Protein AF-A0A6I0FRN5-F1 (afdb_monomer_lite)

Sequence (170 aa):
MSTHTPDQRSAEGLATEFISNLRALSTGSYLRPEEKTFWESPYPETVVDQAQTILSHMIDAARDGQGTAAENAVSSSHAIAASDALTVRVPHSALEQDEVRPEPTPASKKMIGQIQPHVEQLKQLSDQHLGAVLDVEEIDELVQIVEVLAEDGGAQASVVGGHVRAVCED

pLDDT: mean 82.51, std 21.43, range [35.88, 98.38]

Structure (mmCIF, N/CA/C/O backbone):
data_AF-A0A6I0FRN5-F1
#
_entry.id   AF-A0A6I0FRN5-F1
#
loop_
_atom_site.group_PDB
_atom_site.id
_atom_site.type_symbol
_atom_site.label_atom_id
_atom_site.label_alt_id
_atom_site.label_comp_id
_atom_site.label_asym_id
_atom_site.label_entity_id
_atom_site.label_seq_id
_atom_site.pdbx_PDB_ins_code
_atom_site.Cartn_x
_atom_site.Cartn_y
_atom_site.Cartn_z
_atom_site.occupancy
_atom_site.B_iso_or_equiv
_atom_site.auth_seq_id
_atom_site.auth_comp_id
_atom_site.auth_asym_id
_atom_site.auth_atom_id
_atom_site.pdbx_PDB_model_num
ATOM 1 N N . MET A 1 1 ? 5.971 26.743 14.544 1.00 40.34 1 MET A N 1
ATOM 2 C CA . MET A 1 1 ? 5.608 25.339 14.266 1.00 40.34 1 MET A CA 1
ATOM 3 C C . MET A 1 1 ? 5.388 25.262 12.771 1.00 40.34 1 MET A C 1
ATOM 5 O O . MET A 1 1 ? 4.397 25.796 12.298 1.00 40.34 1 MET A O 1
ATOM 9 N N . SER A 1 2 ? 6.383 24.785 12.025 1.00 37.41 2 SER A N 1
ATOM 10 C CA . SER A 1 2 ? 6.304 24.714 10.565 1.00 37.41 2 SER A CA 1
ATOM 11 C C . SER A 1 2 ? 5.281 23.650 10.191 1.00 37.41 2 SER A C 1
ATOM 13 O O . SER A 1 2 ? 5.472 22.479 10.503 1.00 37.41 2 SER A O 1
ATOM 15 N N . THR A 1 3 ? 4.181 24.064 9.575 1.00 40.50 3 THR A N 1
ATOM 16 C CA . THR A 1 3 ? 3.214 23.166 8.948 1.00 40.50 3 THR A CA 1
ATOM 17 C C . THR A 1 3 ? 3.886 22.553 7.727 1.00 40.50 3 THR A C 1
ATOM 19 O O . THR A 1 3 ? 3.922 23.161 6.658 1.00 40.50 3 THR A O 1
ATOM 22 N N . HIS A 1 4 ? 4.492 21.381 7.906 1.00 43.72 4 HIS A N 1
ATOM 23 C CA . HIS A 1 4 ? 4.887 20.521 6.800 1.00 43.72 4 HIS A CA 1
ATOM 24 C C . HIS A 1 4 ? 3.585 20.073 6.136 1.00 43.72 4 HIS A C 1
ATOM 26 O O . HIS A 1 4 ? 2.916 19.174 6.629 1.00 43.72 4 HIS A O 1
ATOM 32 N N . THR A 1 5 ? 3.149 20.804 5.111 1.00 50.03 5 THR A N 1
ATOM 33 C CA . THR A 1 5 ? 2.114 20.297 4.211 1.00 50.03 5 THR A CA 1
ATOM 34 C C . THR A 1 5 ? 2.863 19.297 3.339 1.00 50.03 5 THR A C 1
ATOM 36 O O . THR A 1 5 ? 3.733 19.751 2.590 1.00 50.03 5 THR A O 1
ATOM 39 N N . PRO A 1 6 ? 2.668 17.976 3.507 1.00 55.97 6 PRO A N 1
ATOM 40 C CA . PRO A 1 6 ? 3.277 17.016 2.599 1.00 55.97 6 PRO A CA 1
ATOM 41 C C . PRO A 1 6 ? 2.863 17.401 1.179 1.00 55.97 6 PRO A C 1
ATOM 43 O O . PRO A 1 6 ? 1.741 17.868 0.961 1.00 55.97 6 PRO A O 1
ATOM 46 N N . ASP A 1 7 ? 3.784 17.294 0.226 1.00 66.31 7 ASP A N 1
ATOM 47 C CA . ASP A 1 7 ? 3.454 17.516 -1.175 1.00 66.31 7 ASP A CA 1
ATOM 48 C C . ASP A 1 7 ? 2.408 16.464 -1.566 1.00 66.31 7 ASP A C 1
ATOM 50 O O . ASP A 1 7 ? 2.720 15.290 -1.737 1.00 66.31 7 ASP A O 1
ATOM 54 N N . GLN A 1 8 ? 1.138 16.874 -1.621 1.00 63.00 8 GLN A N 1
ATOM 55 C CA . GLN A 1 8 ? -0.008 15.977 -1.827 1.00 63.00 8 GLN A CA 1
ATOM 56 C C . GLN A 1 8 ? 0.009 15.289 -3.203 1.00 63.00 8 GLN A C 1
ATOM 58 O O . GLN A 1 8 ? -0.883 14.503 -3.496 1.00 63.00 8 GLN A O 1
ATOM 63 N N . ARG A 1 9 ? 0.988 15.599 -4.063 1.00 75.38 9 ARG A N 1
ATOM 64 C CA . ARG A 1 9 ? 1.196 14.940 -5.355 1.00 75.38 9 ARG A CA 1
ATOM 65 C C . ARG A 1 9 ? 2.352 13.941 -5.342 1.00 75.38 9 ARG A C 1
ATOM 67 O O . ARG A 1 9 ? 2.568 13.285 -6.350 1.00 75.38 9 ARG A O 1
ATOM 74 N N . SER A 1 10 ? 3.089 13.837 -4.241 1.00 90.81 10 SER A N 1
ATOM 75 C CA . SER A 1 10 ? 4.159 12.858 -4.068 1.00 90.81 10 SER A CA 1
ATOM 76 C C . SER A 1 10 ? 3.596 11.526 -3.575 1.00 90.81 10 SER A C 1
ATOM 78 O O . SER A 1 10 ? 2.594 11.496 -2.853 1.00 90.81 10 SER A O 1
ATOM 80 N N . ALA A 1 11 ? 4.278 10.426 -3.896 1.00 93.00 11 ALA A N 1
ATOM 81 C CA . ALA A 1 11 ? 3.872 9.083 -3.485 1.00 93.00 11 ALA A CA 1
ATOM 82 C C . ALA A 1 11 ? 3.713 8.944 -1.959 1.00 93.00 11 ALA A C 1
ATOM 84 O O . ALA A 1 11 ? 2.771 8.311 -1.497 1.00 93.00 11 ALA A O 1
ATOM 85 N N . GLU A 1 12 ? 4.575 9.576 -1.155 1.00 93.44 12 GLU A N 1
ATOM 86 C CA . GLU A 1 12 ? 4.464 9.551 0.311 1.00 93.44 12 GLU A CA 1
ATOM 87 C C . GLU A 1 12 ? 3.294 10.379 0.838 1.00 93.44 12 GLU A C 1
ATOM 89 O O . GLU A 1 12 ? 2.710 10.034 1.866 1.00 93.44 12 GLU A O 1
ATOM 94 N N . GLY A 1 13 ? 2.965 11.480 0.156 1.00 93.75 13 GLY A N 1
ATOM 95 C CA . GLY A 1 13 ? 1.801 12.295 0.486 1.00 93.75 13 GLY A CA 1
ATOM 96 C C . GLY A 1 13 ? 0.525 11.483 0.296 1.00 93.75 13 GLY A C 1
ATOM 97 O O . GLY A 1 13 ? -0.268 11.364 1.225 1.00 93.75 13 GLY A O 1
ATOM 98 N N . LEU A 1 14 ? 0.395 10.840 -0.865 1.00 95.56 14 LEU A N 1
ATOM 99 C CA . LEU A 1 14 ? -0.719 9.944 -1.173 1.00 95.56 14 LEU A CA 1
ATOM 100 C C . LEU A 1 14 ? -0.765 8.734 -0.230 1.00 95.56 14 LEU A C 1
ATOM 102 O O . LEU A 1 14 ? -1.818 8.421 0.312 1.00 95.56 14 LEU A O 1
ATOM 106 N N . ALA A 1 15 ? 0.378 8.107 0.062 1.00 96.06 15 ALA A N 1
ATOM 107 C CA . ALA A 1 15 ? 0.454 7.007 1.022 1.00 96.06 15 ALA A CA 1
ATOM 108 C C . ALA A 1 15 ? 0.033 7.424 2.439 1.00 96.06 15 ALA A C 1
ATOM 110 O O . ALA A 1 15 ? -0.581 6.644 3.164 1.00 96.06 15 ALA A O 1
ATOM 111 N N . THR A 1 16 ? 0.344 8.656 2.847 1.00 96.81 16 THR A N 1
ATOM 112 C CA . THR A 1 16 ? -0.091 9.189 4.145 1.00 96.81 16 THR A CA 1
ATOM 113 C C . THR A 1 16 ? -1.609 9.345 4.193 1.00 96.81 16 THR A C 1
ATOM 115 O O . THR A 1 16 ? -2.220 8.949 5.186 1.00 96.81 16 THR A O 1
ATOM 118 N N . GLU A 1 17 ? -2.218 9.872 3.128 1.00 95.75 17 GLU A N 1
ATOM 119 C CA . GLU A 1 17 ? -3.675 10.018 3.033 1.00 95.75 17 GLU A CA 1
ATOM 120 C C . GLU A 1 17 ? -4.378 8.655 2.988 1.00 95.75 17 GLU A C 1
ATOM 122 O O . GLU A 1 17 ? -5.311 8.438 3.758 1.00 95.75 17 GLU A O 1
ATOM 127 N N . PHE A 1 18 ? -3.858 7.704 2.210 1.00 97.44 18 PHE A N 1
ATOM 128 C CA . PHE A 1 18 ? -4.348 6.325 2.154 1.00 97.44 18 PHE A CA 1
ATOM 129 C C . PHE A 1 18 ? -4.383 5.672 3.547 1.00 97.44 18 PHE A C 1
ATOM 131 O O . PHE A 1 18 ? -5.414 5.184 4.013 1.00 97.44 18 PHE A O 1
ATOM 138 N N . ILE A 1 19 ? -3.270 5.736 4.291 1.00 98.00 19 ILE A N 1
ATOM 139 C CA . ILE A 1 19 ? -3.198 5.193 5.659 1.00 98.00 19 ILE A CA 1
ATOM 140 C C . ILE A 1 19 ? -4.115 5.956 6.627 1.00 98.00 19 ILE A C 1
ATOM 142 O O . ILE A 1 19 ? -4.683 5.357 7.547 1.00 98.00 19 ILE A O 1
ATOM 146 N N . SER A 1 20 ? -4.279 7.266 6.437 1.00 97.06 20 SER A N 1
ATOM 147 C CA . SER A 1 20 ? -5.214 8.081 7.216 1.00 97.06 20 SER A CA 1
ATOM 148 C C . SER A 1 20 ? -6.662 7.626 7.002 1.00 97.06 20 SER A C 1
ATOM 150 O O . SER A 1 20 ? -7.386 7.428 7.984 1.00 97.06 20 SER A O 1
ATOM 152 N N . ASN A 1 21 ? -7.060 7.373 5.751 1.00 96.75 21 ASN A N 1
ATOM 153 C CA . ASN A 1 21 ? -8.385 6.867 5.405 1.00 96.75 21 ASN A CA 1
ATOM 154 C C . ASN A 1 21 ? -8.636 5.484 6.030 1.00 96.75 21 ASN A C 1
ATOM 156 O O . ASN A 1 21 ? -9.601 5.305 6.778 1.00 96.75 21 ASN A O 1
ATOM 160 N N . LEU A 1 22 ? -7.694 4.544 5.877 1.00 97.75 22 LEU A N 1
ATOM 161 C CA . LEU A 1 22 ? -7.787 3.223 6.511 1.00 97.75 22 LEU A CA 1
ATOM 162 C C . LEU A 1 22 ? -7.934 3.306 8.036 1.00 97.75 22 LEU A C 1
ATOM 164 O O . LEU A 1 22 ? -8.680 2.528 8.640 1.00 97.75 22 LEU A O 1
ATOM 168 N N . ARG A 1 23 ? -7.246 4.253 8.686 1.00 97.69 23 ARG A N 1
ATOM 169 C CA . ARG A 1 23 ? -7.377 4.478 10.132 1.00 97.69 23 ARG A CA 1
ATOM 170 C C . ARG A 1 23 ? -8.730 5.073 10.500 1.00 97.69 23 ARG A C 1
ATOM 172 O O . ARG A 1 23 ? -9.287 4.708 11.538 1.00 97.69 23 ARG A O 1
ATOM 179 N N . ALA A 1 24 ? -9.279 5.962 9.676 1.00 96.75 24 ALA A N 1
ATOM 180 C CA . ALA A 1 24 ? -10.621 6.494 9.877 1.00 96.75 24 ALA A CA 1
ATOM 181 C C . ALA A 1 24 ? -11.672 5.378 9.812 1.00 96.75 24 ALA A C 1
ATOM 183 O O . ALA A 1 24 ? -12.528 5.308 10.698 1.00 96.75 24 ALA A O 1
ATOM 184 N N . LEU A 1 25 ? -11.540 4.459 8.849 1.00 95.81 25 LEU A N 1
ATOM 185 C CA . LEU A 1 25 ? -12.349 3.243 8.740 1.00 95.81 25 LEU A CA 1
ATOM 186 C C . LEU A 1 25 ? -12.183 2.328 9.958 1.00 95.81 25 LEU A C 1
ATOM 188 O O . LEU A 1 25 ? -13.176 1.942 10.564 1.00 95.81 25 LEU A O 1
ATOM 192 N N . SER A 1 26 ? -10.951 2.059 10.394 1.00 96.88 26 SER A N 1
ATOM 193 C CA . SER A 1 26 ? -10.682 1.182 11.544 1.00 96.88 26 SER A CA 1
ATOM 194 C C . SER A 1 26 ? -11.162 1.749 12.887 1.00 96.88 26 SER A C 1
ATOM 196 O O . SER A 1 26 ? -11.553 0.999 13.786 1.00 96.88 26 SER A O 1
ATOM 198 N N . THR A 1 27 ? -11.162 3.073 13.047 1.00 95.81 27 THR A N 1
ATOM 199 C CA . THR A 1 27 ? -11.551 3.737 14.305 1.00 95.81 27 THR A CA 1
ATOM 200 C C . THR A 1 27 ? -12.985 4.257 14.305 1.00 95.81 27 THR A C 1
ATOM 202 O O . THR A 1 27 ? -13.493 4.644 15.367 1.00 95.81 27 THR A O 1
ATOM 205 N N . GLY A 1 28 ? -13.633 4.310 13.140 1.00 95.81 28 GLY A N 1
ATOM 206 C CA . GLY A 1 28 ? -14.930 4.954 12.960 1.00 95.81 28 GLY A CA 1
ATOM 207 C C . GLY A 1 28 ? -14.881 6.443 13.310 1.00 95.81 28 GLY A C 1
ATOM 208 O O . GLY A 1 28 ? -15.829 6.960 13.892 1.00 95.81 28 GLY A O 1
ATOM 209 N N . SER A 1 29 ? -13.761 7.135 13.064 1.00 95.25 29 SER A N 1
ATOM 210 C CA . SER A 1 29 ? -13.582 8.547 13.460 1.00 95.25 29 SER A CA 1
ATOM 211 C C . SER A 1 29 ? -14.507 9.512 12.710 1.00 95.25 29 SER A C 1
ATOM 213 O O . SER A 1 29 ? -14.768 10.614 13.191 1.00 95.25 29 SER A O 1
ATOM 215 N N . TYR A 1 30 ? -15.032 9.079 11.564 1.00 92.75 30 TYR A N 1
ATOM 216 C CA . TYR A 1 30 ? -16.043 9.777 10.771 1.00 92.75 30 TYR A CA 1
ATOM 217 C C . TYR A 1 30 ? -17.467 9.622 11.333 1.00 92.75 30 TYR A C 1
ATOM 219 O O . TYR A 1 30 ? -18.365 10.359 10.927 1.00 92.75 30 TYR A O 1
ATOM 227 N N . LEU A 1 31 ? -17.683 8.682 12.259 1.00 95.44 31 LEU A N 1
ATOM 228 C CA . LEU A 1 31 ? -18.988 8.410 12.854 1.00 95.44 31 LEU A CA 1
ATOM 229 C C . LEU A 1 31 ? -19.265 9.328 14.040 1.00 95.44 31 LEU A C 1
ATOM 231 O O . LEU A 1 31 ? -18.377 9.682 14.823 1.00 95.44 31 LEU A O 1
ATOM 235 N N . ARG A 1 32 ? -20.542 9.649 14.237 1.00 95.75 32 ARG A N 1
ATOM 236 C CA . ARG A 1 32 ? -20.998 10.303 15.464 1.00 95.75 32 ARG A CA 1
ATOM 237 C C . ARG A 1 32 ? -20.989 9.314 16.637 1.00 95.75 32 ARG A C 1
ATOM 239 O O . ARG A 1 32 ? -21.086 8.102 16.427 1.00 95.75 32 ARG A O 1
ATOM 246 N N . PRO A 1 33 ? -20.923 9.794 17.892 1.00 93.56 33 PRO A N 1
ATOM 247 C CA . PRO A 1 33 ? -20.913 8.922 19.070 1.00 93.56 33 PRO A CA 1
ATOM 248 C C . PRO A 1 33 ? -22.102 7.952 19.137 1.00 93.56 33 PRO A C 1
ATOM 250 O O . PRO A 1 33 ? -21.945 6.797 19.536 1.00 93.56 33 PRO A O 1
ATOM 253 N N . GLU A 1 34 ? -23.287 8.405 18.724 1.00 93.50 34 GLU A N 1
ATOM 254 C CA . GLU A 1 34 ? -24.495 7.582 18.670 1.00 93.50 34 GLU A CA 1
ATOM 255 C C . GLU A 1 34 ? -24.407 6.455 17.628 1.00 93.50 34 GLU A C 1
ATOM 257 O O . GLU A 1 34 ? -24.864 5.344 17.894 1.00 93.50 34 GLU A O 1
ATOM 262 N N . GLU A 1 35 ? -23.763 6.699 16.486 1.00 93.69 35 GLU A N 1
ATOM 263 C CA . GLU A 1 35 ? -23.557 5.709 15.421 1.00 93.69 35 GLU A CA 1
ATOM 264 C C . GLU A 1 35 ? -22.493 4.685 15.830 1.00 93.69 35 GLU A C 1
ATOM 266 O O . GLU A 1 35 ? -22.647 3.486 15.603 1.00 93.69 35 GLU A O 1
ATOM 271 N N . LYS A 1 36 ? -21.456 5.141 16.542 1.00 92.69 36 LYS A N 1
ATOM 272 C CA . LYS A 1 36 ? -20.349 4.302 17.013 1.00 92.69 36 LYS A CA 1
ATOM 273 C C . LYS A 1 36 ? -20.768 3.238 18.038 1.00 92.69 36 LYS A C 1
ATOM 275 O O . LYS A 1 36 ? -20.064 2.252 18.210 1.00 92.69 36 LYS A O 1
ATOM 280 N N . THR A 1 37 ? -21.907 3.412 18.714 1.00 90.75 37 THR A N 1
ATOM 281 C CA . THR A 1 37 ? -22.389 2.478 19.754 1.00 90.75 37 THR A CA 1
ATOM 282 C C . THR A 1 37 ? -22.808 1.117 19.189 1.00 90.75 37 THR A C 1
ATOM 284 O O . THR A 1 37 ? -22.673 0.104 19.871 1.00 90.75 37 THR A O 1
ATOM 287 N N . PHE A 1 38 ? -23.314 1.088 17.954 1.00 90.38 38 PHE A N 1
ATOM 288 C CA . PHE A 1 38 ? -23.786 -0.131 17.282 1.00 90.38 38 PHE A CA 1
ATOM 289 C C . PHE A 1 38 ? -22.872 -0.562 16.133 1.00 90.38 38 PHE A C 1
ATOM 291 O O . PHE A 1 38 ? -23.230 -1.438 15.351 1.00 90.38 38 PHE A O 1
ATOM 298 N N . TRP A 1 39 ? -21.718 0.086 16.014 1.00 94.31 39 TRP A N 1
ATOM 299 C CA . TRP A 1 39 ? -20.772 -0.129 14.939 1.00 94.31 39 TRP A CA 1
ATOM 300 C C . TRP A 1 39 ? -19.647 -1.055 15.392 1.00 94.31 39 TRP A C 1
ATOM 302 O O . TRP A 1 39 ? -19.092 -0.898 16.482 1.00 94.31 39 TRP A O 1
ATOM 312 N N . GLU A 1 40 ? -19.294 -1.995 14.525 1.00 93.19 40 GLU A N 1
ATOM 313 C CA . GLU A 1 40 ? -18.138 -2.866 14.684 1.00 93.19 40 GLU A CA 1
ATOM 314 C C . GLU A 1 40 ? -17.115 -2.519 13.608 1.00 93.19 40 GLU A C 1
ATOM 316 O O . GLU A 1 40 ? -17.457 -2.338 12.438 1.00 93.19 40 GLU A O 1
ATOM 321 N N . SER A 1 41 ? -15.856 -2.402 14.022 1.00 94.19 41 SER A N 1
ATOM 322 C CA . SER A 1 41 ? -14.773 -2.073 13.104 1.00 94.19 41 SER A CA 1
ATOM 323 C C . SER A 1 41 ? -14.544 -3.203 12.099 1.00 94.19 41 SER A C 1
ATOM 325 O O . SER A 1 41 ? -14.499 -4.363 12.520 1.00 94.19 41 SER A O 1
ATOM 327 N N . PRO A 1 42 ? -14.355 -2.895 10.800 1.00 94.38 42 PRO A N 1
ATOM 328 C CA . PRO A 1 42 ? -14.085 -3.920 9.793 1.00 94.38 42 PRO A CA 1
ATOM 329 C C . PRO A 1 42 ? -12.760 -4.655 10.057 1.00 94.38 42 PRO A C 1
ATOM 331 O O . PRO A 1 42 ? -12.626 -5.838 9.751 1.00 94.38 42 PRO A O 1
ATOM 334 N N . TYR A 1 43 ? -11.787 -3.971 10.665 1.00 96.56 43 TYR A N 1
ATOM 335 C CA . TYR A 1 43 ? -10.483 -4.515 11.037 1.00 96.56 43 TYR A CA 1
ATOM 336 C C . TYR A 1 43 ? -9.832 -3.668 12.144 1.00 96.56 43 TYR A C 1
ATOM 338 O O . TYR A 1 43 ? -10.024 -2.452 12.197 1.00 96.56 43 TYR A O 1
ATOM 346 N N . PRO A 1 44 ? -9.029 -4.269 13.041 1.00 96.44 44 PRO A N 1
ATOM 347 C CA . PRO A 1 44 ? -8.387 -3.534 14.130 1.00 96.44 44 PRO A CA 1
ATOM 348 C C . PRO A 1 44 ? -7.288 -2.587 13.625 1.00 96.44 44 PRO A C 1
ATOM 350 O O . PRO A 1 44 ? -6.695 -2.817 12.574 1.00 96.44 44 PRO A O 1
ATOM 353 N N . GLU A 1 45 ? -6.941 -1.565 14.413 1.00 95.81 45 GLU A N 1
ATOM 354 C CA . GLU A 1 45 ? -5.934 -0.559 14.019 1.00 95.81 45 GLU A CA 1
ATOM 355 C C . GLU A 1 45 ? -4.553 -1.160 13.722 1.00 95.81 45 GLU A C 1
ATOM 357 O O . GLU A 1 45 ? -3.807 -0.623 12.907 1.00 95.81 45 GLU A O 1
ATOM 362 N N . THR A 1 46 ? -4.234 -2.315 14.311 1.00 97.19 46 THR A N 1
ATOM 363 C CA . THR A 1 46 ? -2.986 -3.042 14.039 1.00 97.19 46 THR A CA 1
ATOM 364 C C . THR A 1 46 ? -2.853 -3.469 12.577 1.00 97.19 46 THR A C 1
ATOM 366 O O . THR A 1 46 ? -1.738 -3.617 12.088 1.00 97.19 46 THR A O 1
ATOM 369 N N . VAL A 1 47 ? -3.972 -3.659 11.870 1.00 97.88 47 VAL A N 1
ATOM 370 C CA . VAL A 1 47 ? -3.988 -3.947 10.425 1.00 97.88 47 VAL A CA 1
ATOM 371 C C . VAL A 1 47 ? -3.548 -2.721 9.638 1.00 97.88 47 VAL A C 1
ATOM 373 O O . VAL A 1 47 ? -2.790 -2.840 8.681 1.00 97.88 47 VAL A O 1
ATOM 376 N N . VAL A 1 48 ? -3.939 -1.528 10.087 1.00 97.94 48 VAL A N 1
ATOM 377 C CA . VAL A 1 48 ? -3.505 -0.265 9.481 1.00 97.94 48 VAL A CA 1
ATOM 378 C C . VAL A 1 48 ? -2.004 -0.055 9.688 1.00 97.94 48 VAL A C 1
ATOM 380 O O . VAL A 1 48 ? -1.309 0.352 8.762 1.00 97.94 48 VAL A O 1
ATOM 383 N N . ASP A 1 49 ? -1.474 -0.401 10.866 1.00 98.06 49 ASP A N 1
ATOM 384 C CA . ASP A 1 49 ? -0.029 -0.336 11.137 1.00 98.06 49 ASP A CA 1
ATOM 385 C C . ASP A 1 49 ? 0.768 -1.324 10.256 1.00 98.06 49 ASP A C 1
ATOM 387 O O . ASP A 1 49 ? 1.870 -1.019 9.782 1.00 98.06 49 ASP A O 1
ATOM 391 N N . GLN A 1 50 ? 0.201 -2.505 9.985 1.00 98.38 50 GLN A N 1
ATOM 392 C CA . GLN A 1 50 ? 0.773 -3.478 9.050 1.00 98.38 50 GLN A CA 1
ATOM 393 C C . GLN A 1 50 ? 0.741 -2.963 7.608 1.00 98.38 50 GLN A C 1
ATOM 395 O O . GLN A 1 50 ? 1.775 -2.993 6.940 1.00 98.38 50 GLN A O 1
ATOM 400 N N . ALA A 1 51 ? -0.398 -2.433 7.151 1.00 98.19 51 ALA A N 1
ATOM 401 C CA . ALA A 1 51 ? -0.536 -1.839 5.824 1.00 98.19 51 ALA A CA 1
ATOM 402 C C . ALA A 1 51 ? 0.460 -0.686 5.621 1.00 98.19 51 ALA A C 1
ATOM 404 O O . ALA A 1 51 ? 1.158 -0.646 4.610 1.00 98.19 51 ALA A O 1
ATOM 405 N N . GLN A 1 52 ? 0.618 0.190 6.621 1.00 98.19 52 GLN A N 1
ATOM 406 C CA . GLN A 1 52 ? 1.599 1.277 6.603 1.00 98.19 52 GLN A CA 1
ATOM 407 C C . GLN A 1 52 ? 3.034 0.761 6.459 1.00 98.19 52 GLN A C 1
ATOM 409 O O . GLN A 1 52 ? 3.823 1.321 5.693 1.00 98.19 52 GLN A O 1
ATOM 414 N N . THR A 1 53 ? 3.376 -0.307 7.183 1.00 98.38 53 THR A N 1
ATOM 415 C CA . THR A 1 53 ? 4.708 -0.919 7.114 1.00 98.38 53 THR A CA 1
ATOM 416 C C . THR A 1 53 ? 4.975 -1.495 5.723 1.00 98.38 53 THR A C 1
ATOM 418 O O . THR A 1 53 ? 6.029 -1.237 5.143 1.00 98.38 53 THR A O 1
ATOM 421 N N . ILE A 1 54 ? 4.014 -2.238 5.165 1.00 98.31 54 ILE A N 1
ATOM 422 C CA . ILE A 1 54 ? 4.144 -2.847 3.835 1.00 98.31 54 ILE A CA 1
ATOM 423 C C . ILE A 1 54 ? 4.254 -1.762 2.756 1.00 98.31 54 ILE A C 1
ATOM 425 O O . ILE A 1 54 ? 5.154 -1.823 1.922 1.00 98.31 54 ILE A O 1
ATOM 429 N N . LEU A 1 55 ? 3.392 -0.743 2.806 1.00 97.94 55 LEU A N 1
ATOM 430 C CA . LEU A 1 55 ? 3.385 0.372 1.860 1.00 97.94 55 LEU A CA 1
ATOM 431 C C . LEU A 1 55 ? 4.691 1.178 1.901 1.00 97.94 55 LEU A C 1
ATOM 433 O O . LEU A 1 55 ? 5.245 1.498 0.852 1.00 97.94 55 LEU A O 1
ATOM 437 N N . SER A 1 56 ? 5.230 1.449 3.095 1.00 97.38 56 SER A N 1
ATOM 438 C CA . SER A 1 56 ? 6.523 2.135 3.237 1.00 97.38 56 SER A CA 1
ATOM 439 C C . SER A 1 56 ? 7.655 1.316 2.608 1.00 97.38 56 SER A C 1
ATOM 441 O O . SER A 1 56 ? 8.416 1.841 1.800 1.00 97.38 56 SER A O 1
ATOM 443 N N . HIS A 1 57 ? 7.717 0.007 2.889 1.00 97.62 57 HIS A N 1
ATOM 444 C CA . HIS A 1 57 ? 8.706 -0.877 2.263 1.00 97.62 57 HIS A CA 1
ATOM 445 C C . HIS A 1 57 ? 8.545 -0.957 0.740 1.00 97.62 57 HIS A C 1
ATOM 447 O O . HIS A 1 57 ? 9.547 -1.012 0.031 1.00 97.62 57 HIS A O 1
ATOM 453 N N . MET A 1 58 ? 7.310 -0.926 0.229 1.00 97.50 58 MET A N 1
ATOM 454 C CA . MET A 1 58 ? 7.049 -0.894 -1.210 1.00 97.50 58 MET A CA 1
ATOM 455 C C . MET A 1 58 ? 7.609 0.376 -1.861 1.00 97.50 58 MET A C 1
ATOM 457 O O . MET A 1 58 ? 8.273 0.289 -2.895 1.00 97.50 58 MET A O 1
ATOM 461 N N . ILE A 1 59 ? 7.366 1.543 -1.253 1.00 96.00 59 ILE A N 1
ATOM 462 C CA . ILE A 1 59 ? 7.880 2.837 -1.726 1.00 96.00 59 ILE A CA 1
ATOM 463 C C . ILE A 1 59 ? 9.414 2.835 -1.734 1.00 96.00 59 ILE A C 1
ATOM 465 O O . ILE A 1 59 ? 10.023 3.226 -2.733 1.00 96.00 59 ILE A O 1
ATOM 469 N N . ASP A 1 60 ? 10.046 2.356 -0.660 1.00 95.56 60 ASP A N 1
ATOM 470 C CA . ASP A 1 60 ? 11.505 2.230 -0.582 1.00 95.56 60 ASP A CA 1
ATOM 471 C C . ASP A 1 60 ? 12.058 1.269 -1.649 1.00 95.56 60 ASP A C 1
ATOM 473 O 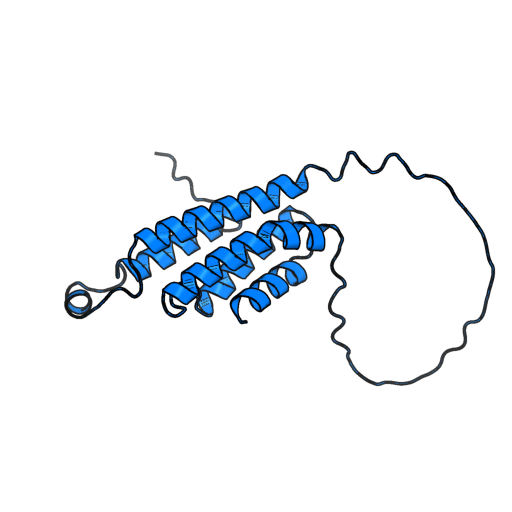O . ASP A 1 60 ? 13.012 1.606 -2.355 1.00 95.56 60 ASP A O 1
ATOM 477 N N . ALA A 1 61 ? 11.433 0.102 -1.840 1.00 93.69 61 ALA A N 1
ATOM 478 C CA . ALA A 1 61 ? 11.855 -0.888 -2.833 1.00 93.69 61 ALA A CA 1
ATOM 479 C C . ALA A 1 61 ? 11.756 -0.357 -4.274 1.00 93.69 61 ALA A C 1
ATOM 481 O O . ALA A 1 61 ? 12.664 -0.577 -5.084 1.00 93.69 61 ALA A O 1
ATOM 482 N N . ALA A 1 62 ? 10.683 0.374 -4.593 1.00 93.00 62 ALA A N 1
ATOM 483 C CA . ALA A 1 62 ? 10.494 0.997 -5.901 1.00 93.00 62 ALA A CA 1
ATOM 484 C C . ALA A 1 62 ? 11.588 2.033 -6.215 1.00 93.00 62 ALA A C 1
ATOM 486 O O . ALA A 1 62 ? 12.001 2.162 -7.369 1.00 93.00 62 ALA A O 1
ATOM 487 N N . ARG A 1 63 ? 12.090 2.740 -5.193 1.00 89.88 63 ARG A N 1
ATOM 488 C CA . ARG A 1 63 ? 13.133 3.773 -5.313 1.00 89.88 63 ARG A CA 1
ATOM 489 C C . ARG A 1 63 ? 14.542 3.213 -5.359 1.00 89.88 63 ARG A C 1
ATOM 491 O O . ARG A 1 63 ? 15.341 3.655 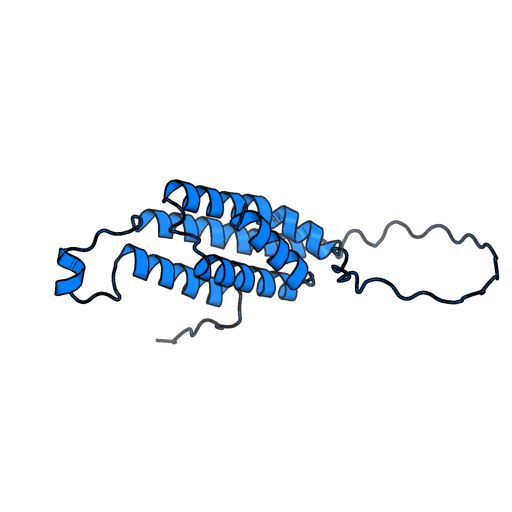-6.180 1.00 89.88 63 ARG A O 1
ATOM 498 N N . ASP A 1 64 ? 14.853 2.214 -4.538 1.00 86.06 64 ASP A N 1
ATOM 499 C CA . ASP A 1 64 ? 16.165 1.551 -4.548 1.00 86.06 64 ASP A CA 1
ATOM 500 C C . ASP A 1 64 ? 16.485 0.964 -5.939 1.00 86.06 64 ASP A C 1
ATOM 502 O O . ASP A 1 64 ? 17.600 1.058 -6.462 1.00 86.06 64 ASP A O 1
ATOM 506 N N . GLY A 1 65 ? 15.444 0.493 -6.636 1.00 66.69 65 GLY A N 1
ATOM 507 C CA . GLY A 1 65 ? 15.525 0.048 -8.027 1.00 66.69 65 GLY A CA 1
ATOM 508 C C . GLY A 1 65 ? 15.966 1.101 -9.041 1.00 66.69 65 GLY A C 1
ATOM 509 O O . GLY A 1 65 ? 16.433 0.739 -10.124 1.00 66.69 65 GLY A O 1
ATOM 510 N N . GLN A 1 66 ? 15.863 2.386 -8.722 1.00 64.62 66 GLN A N 1
ATOM 511 C CA . GLN A 1 66 ? 16.179 3.482 -9.640 1.00 64.62 66 GLN A CA 1
ATOM 512 C C . GLN A 1 66 ? 17.691 3.780 -9.688 1.00 64.62 66 GLN A C 1
ATOM 514 O O . GLN A 1 66 ? 18.175 4.377 -10.649 1.00 64.62 66 GLN A O 1
ATOM 519 N N . GLY A 1 67 ? 18.473 3.292 -8.714 1.00 55.41 67 GLY A N 1
ATOM 520 C CA . GLY A 1 67 ? 19.889 3.639 -8.530 1.00 55.41 67 GLY A CA 1
ATOM 521 C C . GLY A 1 67 ? 20.929 2.901 -9.388 1.00 55.41 67 GLY A C 1
ATOM 522 O O . GLY A 1 67 ? 22.112 3.178 -9.243 1.00 55.41 67 GLY A O 1
ATOM 523 N N . THR A 1 68 ? 20.556 1.972 -10.279 1.00 43.62 68 THR A N 1
ATOM 524 C CA . THR A 1 68 ? 21.534 1.056 -10.931 1.00 43.62 68 THR A CA 1
ATOM 525 C C . THR A 1 68 ? 21.553 1.074 -12.466 1.00 43.62 68 THR A C 1
ATOM 527 O O . THR A 1 68 ? 22.229 0.257 -13.091 1.00 43.62 68 THR A O 1
ATOM 530 N N . ALA A 1 69 ? 20.858 2.012 -13.118 1.00 44.84 69 ALA A N 1
ATOM 531 C CA . ALA A 1 69 ? 20.827 2.079 -14.586 1.00 44.84 69 ALA A CA 1
ATOM 532 C C . ALA A 1 69 ? 22.088 2.709 -15.225 1.00 44.84 69 ALA A C 1
ATOM 534 O O . ALA A 1 69 ? 22.367 2.453 -16.395 1.00 44.84 69 ALA A O 1
ATOM 535 N N . ALA A 1 70 ? 22.878 3.498 -14.485 1.00 46.91 70 ALA A N 1
ATOM 536 C CA . ALA A 1 70 ? 24.021 4.228 -15.050 1.00 46.91 70 ALA A CA 1
ATOM 537 C C . ALA A 1 70 ? 25.329 3.412 -15.153 1.00 46.91 70 ALA A C 1
ATOM 539 O O . ALA A 1 70 ? 26.243 3.815 -15.868 1.00 46.91 70 ALA A O 1
ATOM 540 N N . GLU A 1 71 ? 25.437 2.258 -14.490 1.00 40.88 71 GLU A N 1
ATOM 541 C CA . GLU A 1 71 ? 26.718 1.549 -14.319 1.00 40.88 71 GLU A CA 1
ATOM 542 C C . GLU A 1 71 ? 26.905 0.290 -15.186 1.00 40.88 71 GLU A C 1
ATOM 544 O O . GLU A 1 71 ? 28.015 -0.228 -15.269 1.00 40.88 71 GLU A O 1
ATOM 549 N N . ASN A 1 72 ? 25.886 -0.152 -15.938 1.00 42.06 72 ASN A N 1
ATOM 550 C CA . ASN A 1 72 ? 25.986 -1.333 -16.821 1.00 42.06 72 ASN A CA 1
ATOM 551 C C . ASN A 1 72 ? 25.943 -1.043 -18.337 1.00 42.06 72 ASN A C 1
ATOM 553 O O . ASN A 1 72 ? 25.991 -1.970 -19.142 1.00 42.06 72 ASN A O 1
ATOM 557 N N . ALA A 1 73 ? 25.909 0.223 -18.767 1.00 52.69 73 ALA A N 1
ATOM 558 C CA . ALA A 1 73 ? 25.842 0.577 -20.193 1.00 52.69 73 ALA A CA 1
ATOM 559 C C . ALA A 1 73 ? 27.208 0.621 -20.922 1.00 52.69 73 ALA A C 1
ATOM 561 O O . ALA A 1 73 ? 27.245 0.800 -22.138 1.00 52.69 73 ALA A O 1
ATOM 562 N N . VAL A 1 74 ? 28.344 0.446 -20.230 1.00 48.34 74 VAL A N 1
ATOM 563 C CA . VAL A 1 74 ? 29.690 0.617 -20.831 1.00 48.34 74 VAL A CA 1
ATOM 564 C C . VAL A 1 74 ? 30.317 -0.672 -21.384 1.00 48.34 74 VAL A C 1
ATOM 566 O O . VAL A 1 74 ? 31.489 -0.696 -21.754 1.00 48.34 74 VAL A O 1
ATOM 569 N N . SER A 1 75 ? 29.579 -1.776 -21.487 1.00 48.09 75 SER A N 1
ATOM 570 C CA . SER A 1 75 ? 30.122 -3.009 -22.071 1.00 48.09 75 SER A CA 1
ATOM 571 C C . SER A 1 75 ? 29.091 -3.751 -22.894 1.00 48.09 75 SER A C 1
ATOM 573 O O . SER A 1 75 ? 28.480 -4.695 -22.412 1.00 48.09 75 SER A O 1
ATOM 575 N N . SER A 1 76 ? 28.923 -3.316 -24.146 1.00 43.66 76 SER A N 1
ATOM 576 C CA . SER A 1 76 ? 28.700 -4.177 -25.322 1.00 43.66 76 SER A CA 1
ATOM 577 C C . SER A 1 76 ? 28.542 -3.319 -26.588 1.00 43.66 76 SER A C 1
ATOM 579 O O . SER A 1 76 ? 27.490 -3.294 -27.216 1.00 43.66 76 SER A O 1
ATOM 581 N N . SER A 1 77 ? 29.603 -2.605 -26.983 1.00 47.25 77 SER A N 1
ATOM 582 C CA . SER A 1 77 ? 29.730 -2.061 -28.346 1.00 47.25 77 SER A CA 1
ATOM 583 C C . SER A 1 77 ? 30.522 -3.043 -29.204 1.00 47.25 77 SER A C 1
ATOM 585 O O . SER A 1 77 ? 31.734 -2.898 -29.349 1.00 47.25 77 SER A O 1
ATOM 587 N N . HIS A 1 78 ? 29.852 -4.046 -29.777 1.00 35.88 78 HIS A N 1
ATOM 588 C CA . HIS A 1 78 ? 30.351 -4.709 -30.984 1.00 35.88 78 HIS A CA 1
ATOM 589 C C . HIS A 1 78 ? 29.246 -5.481 -31.717 1.00 35.88 78 HIS A C 1
ATOM 591 O O . HIS A 1 78 ? 28.865 -6.563 -31.288 1.00 35.88 78 HIS A O 1
ATOM 597 N N . ALA A 1 79 ? 28.755 -4.920 -32.825 1.00 38.72 79 ALA A N 1
ATOM 598 C CA . ALA A 1 79 ? 28.679 -5.573 -34.139 1.00 38.72 79 ALA A CA 1
ATOM 599 C C . ALA A 1 79 ? 27.691 -4.821 -35.044 1.00 38.72 79 ALA A C 1
ATOM 601 O O . ALA A 1 79 ? 26.478 -4.869 -34.861 1.00 38.72 79 ALA A O 1
ATOM 602 N N . ILE A 1 80 ? 28.238 -4.151 -36.056 1.00 44.56 80 ILE A N 1
ATOM 603 C CA . ILE A 1 80 ? 27.510 -3.755 -37.260 1.00 44.56 80 ILE A CA 1
ATOM 604 C C . ILE A 1 80 ? 27.511 -4.944 -38.227 1.00 44.56 80 ILE A C 1
ATOM 606 O O . ILE A 1 80 ? 28.573 -5.458 -38.575 1.00 44.56 80 ILE A O 1
ATOM 610 N N . ALA A 1 81 ? 26.340 -5.374 -38.687 1.00 42.00 81 ALA A N 1
ATOM 611 C CA . ALA A 1 81 ? 26.223 -6.237 -39.856 1.00 42.00 81 ALA A CA 1
ATOM 612 C C . ALA A 1 81 ? 25.017 -5.799 -40.690 1.00 42.00 81 ALA A C 1
ATOM 614 O O . ALA A 1 81 ? 23.893 -5.709 -40.204 1.00 42.00 81 ALA A O 1
ATOM 615 N N . ALA A 1 82 ? 25.314 -5.476 -41.944 1.00 43.94 82 ALA A N 1
ATOM 616 C CA . ALA A 1 82 ? 24.392 -5.045 -42.975 1.00 43.94 82 ALA A CA 1
ATOM 617 C C . ALA A 1 82 ? 23.648 -6.230 -43.608 1.00 43.94 82 ALA A C 1
ATOM 619 O O . ALA A 1 82 ? 24.236 -7.292 -43.798 1.00 43.94 82 ALA A O 1
ATOM 620 N N . SER A 1 83 ? 22.392 -6.007 -44.000 1.00 42.41 83 SER A N 1
ATOM 621 C CA . SER A 1 83 ? 21.658 -6.645 -45.115 1.00 42.41 83 SER A CA 1
ATOM 622 C C . SER A 1 83 ? 20.366 -5.832 -45.278 1.00 42.41 83 SER A C 1
ATOM 624 O O . SER A 1 83 ? 19.601 -5.700 -44.331 1.00 42.41 83 SER A O 1
ATOM 626 N N . ASP A 1 84 ? 20.228 -4.991 -46.301 1.00 47.47 84 ASP A N 1
ATOM 627 C CA . ASP A 1 84 ? 19.759 -5.339 -47.652 1.00 47.47 84 ASP A CA 1
ATOM 628 C C . ASP A 1 84 ? 18.488 -6.205 -47.651 1.00 47.47 84 ASP A C 1
ATOM 630 O O . ASP A 1 84 ? 18.563 -7.416 -47.475 1.00 47.47 84 ASP A O 1
ATOM 634 N N . ALA A 1 85 ? 17.328 -5.556 -47.822 1.00 39.50 85 ALA A N 1
ATOM 635 C CA . ALA A 1 85 ? 16.204 -6.056 -48.620 1.00 39.50 85 ALA A CA 1
ATOM 636 C C . ALA A 1 85 ? 15.066 -5.019 -48.666 1.00 39.50 85 ALA A C 1
ATOM 638 O O . ALA A 1 85 ? 14.276 -4.846 -47.739 1.00 39.50 85 ALA A O 1
ATOM 639 N N . LEU A 1 86 ? 14.983 -4.344 -49.807 1.00 45.62 86 LEU A N 1
ATOM 640 C CA . LEU A 1 86 ? 13.860 -3.543 -50.274 1.00 45.62 86 LEU A CA 1
ATOM 641 C C . LEU A 1 86 ? 12.697 -4.460 -50.699 1.00 45.62 86 LEU A C 1
ATOM 643 O O . LEU A 1 86 ? 12.832 -5.215 -51.658 1.00 45.62 86 LEU A O 1
ATOM 647 N N . THR A 1 87 ? 11.529 -4.334 -50.065 1.00 44.41 87 THR A N 1
ATOM 648 C CA . THR A 1 87 ? 10.216 -4.494 -50.723 1.00 44.41 87 THR A CA 1
ATOM 649 C C . THR A 1 87 ? 9.121 -3.920 -49.830 1.00 44.41 87 THR A C 1
ATOM 651 O O . THR A 1 87 ? 8.692 -4.519 -48.850 1.00 44.41 87 THR A O 1
ATOM 654 N N . VAL A 1 88 ? 8.657 -2.726 -50.197 1.00 42.09 88 VAL A N 1
ATOM 655 C CA . VAL A 1 88 ? 7.349 -2.208 -49.801 1.00 42.09 88 VAL A CA 1
ATOM 656 C C . VAL A 1 88 ? 6.344 -2.703 -50.831 1.00 42.09 88 VAL A C 1
ATOM 658 O O . VAL A 1 88 ? 6.428 -2.366 -52.012 1.00 42.09 88 VAL A O 1
ATOM 661 N N . ARG A 1 89 ? 5.358 -3.468 -50.367 1.00 41.62 89 ARG A N 1
ATOM 662 C CA . ARG A 1 89 ? 4.049 -3.553 -51.011 1.00 41.62 89 ARG A CA 1
ATOM 663 C C . ARG A 1 89 ? 2.988 -3.763 -49.935 1.00 41.62 89 ARG A C 1
ATOM 665 O O . ARG A 1 89 ? 2.763 -4.878 -49.488 1.00 41.62 89 ARG A O 1
ATOM 672 N N . VAL A 1 90 ? 2.339 -2.673 -49.535 1.00 52.03 90 VAL A N 1
ATOM 673 C CA . VAL A 1 90 ? 0.999 -2.709 -48.920 1.00 52.03 90 VAL A CA 1
ATOM 674 C C . VAL A 1 90 ? -0.007 -2.891 -50.075 1.00 52.03 90 VAL A C 1
ATOM 676 O O . VAL A 1 90 ? 0.298 -2.437 -51.187 1.00 52.03 90 VAL A O 1
ATOM 679 N N . PRO A 1 91 ? -1.180 -3.531 -49.888 1.00 53.09 91 PRO A N 1
ATOM 680 C CA . PRO A 1 91 ? -2.243 -2.837 -49.155 1.00 53.09 91 PRO A CA 1
ATOM 681 C C . PRO A 1 91 ? -3.257 -3.721 -48.378 1.00 53.09 91 PRO A C 1
ATOM 683 O O . PRO A 1 91 ? -3.544 -4.853 -48.748 1.00 53.09 91 PRO A O 1
ATOM 686 N N . HIS A 1 92 ? -3.890 -3.066 -47.397 1.00 41.03 92 HIS A N 1
ATOM 687 C CA . HIS A 1 92 ? -5.311 -3.159 -47.011 1.00 41.03 92 HIS A CA 1
ATOM 688 C C . HIS A 1 92 ? -5.824 -4.348 -46.173 1.00 41.03 92 HIS A C 1
ATOM 690 O O . HIS A 1 92 ? -5.879 -5.475 -46.656 1.00 41.03 92 HIS A O 1
ATOM 696 N N . SER A 1 93 ? -6.311 -4.020 -44.963 1.00 41.44 93 SER A N 1
ATOM 697 C CA . SER A 1 93 ? -7.509 -4.512 -44.225 1.00 41.44 93 SER A CA 1
ATOM 698 C C . SER A 1 93 ? -7.220 -4.292 -42.725 1.00 41.44 93 SER A C 1
ATOM 700 O O . SER A 1 93 ? -6.310 -4.912 -42.201 1.00 41.44 93 SER A O 1
ATOM 702 N N . ALA A 1 94 ? -7.732 -3.277 -42.025 1.00 58.69 94 ALA A N 1
ATOM 703 C CA . ALA A 1 94 ? -9.119 -3.091 -41.596 1.00 58.69 94 ALA A CA 1
ATOM 704 C C . ALA A 1 94 ? -9.690 -4.296 -40.836 1.00 58.69 94 ALA A C 1
ATOM 706 O O . ALA A 1 94 ? -10.651 -4.868 -41.324 1.00 58.69 94 ALA A O 1
ATOM 707 N N . LEU A 1 95 ? -9.127 -4.648 -39.673 1.00 42.53 95 LEU A N 1
ATOM 708 C CA . LEU A 1 95 ? -9.834 -5.272 -38.547 1.00 42.53 95 LEU A CA 1
ATOM 709 C C . LEU A 1 95 ? -9.082 -4.961 -37.243 1.00 42.53 95 LEU A C 1
ATOM 711 O O . LEU A 1 95 ? -7.858 -5.011 -37.216 1.00 42.53 95 LEU A O 1
ATOM 715 N N . GLU A 1 96 ? -9.873 -4.641 -36.218 1.00 48.03 96 GLU A N 1
ATOM 716 C CA . GLU A 1 96 ? -9.530 -4.590 -34.792 1.00 48.03 96 GLU A CA 1
ATOM 717 C C . GLU A 1 96 ? -8.629 -3.417 -34.377 1.00 48.03 96 GLU A C 1
ATOM 719 O O . GLU A 1 96 ? -7.429 -3.372 -34.629 1.00 48.03 96 GLU A O 1
ATOM 724 N N . GLN A 1 97 ? -9.229 -2.442 -33.681 1.00 43.66 97 GLN A N 1
ATOM 725 C CA . GLN A 1 97 ? -8.488 -1.675 -32.685 1.00 43.66 97 GLN A CA 1
ATOM 726 C C . GLN A 1 97 ? -8.108 -2.674 -31.589 1.00 43.66 97 GLN A C 1
ATOM 728 O O . GLN A 1 97 ? -8.791 -2.785 -30.578 1.00 43.66 97 GLN A O 1
ATOM 733 N N . ASP A 1 98 ? -7.072 -3.466 -31.861 1.00 44.72 98 ASP A N 1
ATOM 734 C CA . ASP A 1 98 ? -6.221 -4.051 -30.842 1.00 44.72 98 ASP A CA 1
ATOM 735 C C . ASP A 1 98 ? -5.854 -2.861 -29.953 1.00 44.72 98 ASP A C 1
ATOM 737 O O . ASP A 1 98 ? -5.184 -1.928 -30.410 1.00 44.72 98 ASP A O 1
ATOM 741 N N . GLU A 1 99 ? -6.443 -2.768 -28.758 1.00 53.59 99 GLU A N 1
ATOM 742 C CA . GLU A 1 99 ? -5.967 -1.820 -27.762 1.00 53.59 99 GLU A CA 1
ATOM 743 C C . GLU A 1 99 ? -4.512 -2.199 -27.530 1.00 53.59 99 GLU A C 1
ATOM 745 O O . GLU A 1 99 ? -4.230 -3.156 -26.813 1.00 53.59 99 GLU A O 1
ATOM 750 N N . VAL A 1 100 ? -3.601 -1.518 -28.232 1.00 59.62 100 VAL A N 1
ATOM 751 C CA . VAL A 1 100 ? -2.172 -1.807 -28.200 1.00 59.62 100 VAL A CA 1
ATOM 752 C C . VAL A 1 100 ? -1.722 -1.538 -26.776 1.00 59.62 100 VAL A C 1
ATOM 754 O O . VAL A 1 100 ? -1.375 -0.409 -26.420 1.00 59.62 100 VAL A O 1
ATOM 757 N N . ARG A 1 101 ? -1.779 -2.572 -25.934 1.00 65.88 101 ARG A N 1
ATOM 758 C CA . ARG A 1 101 ? -1.275 -2.512 -24.576 1.00 65.88 101 ARG A CA 1
ATOM 759 C C . ARG A 1 101 ? 0.212 -2.211 -24.721 1.00 65.88 101 ARG A C 1
ATOM 761 O O . ARG A 1 101 ? 0.913 -2.980 -25.380 1.00 65.88 101 ARG A O 1
ATOM 768 N N . PRO A 1 102 ? 0.699 -1.076 -24.196 1.00 74.25 102 PRO A N 1
ATOM 769 C CA . PRO A 1 102 ? 2.092 -0.718 -24.375 1.00 74.25 102 PRO A CA 1
ATOM 770 C C . PRO A 1 102 ? 2.958 -1.828 -23.785 1.00 74.25 102 PRO A C 1
ATOM 772 O O . PRO A 1 102 ? 2.778 -2.220 -22.630 1.00 74.25 102 PRO A O 1
ATOM 775 N N . GLU A 1 103 ? 3.888 -2.339 -24.590 1.00 83.44 103 GLU A N 1
ATOM 776 C CA . GLU A 1 103 ? 4.847 -3.329 -24.119 1.00 83.44 103 GLU A CA 1
ATOM 777 C C . GLU A 1 103 ? 5.608 -2.754 -22.910 1.00 83.44 103 GLU A C 1
ATOM 779 O O . GLU A 1 103 ? 6.103 -1.618 -22.978 1.00 83.44 103 GLU A O 1
ATOM 784 N N . PRO A 1 104 ? 5.719 -3.512 -21.804 1.00 89.12 104 PRO A N 1
ATOM 785 C CA . PRO A 1 104 ? 6.370 -3.036 -20.593 1.00 89.12 104 PRO A CA 1
ATOM 786 C C . PRO A 1 104 ? 7.852 -2.741 -20.854 1.00 89.12 104 PRO A C 1
ATOM 788 O O . PRO A 1 104 ? 8.619 -3.628 -21.253 1.00 89.12 104 PRO A O 1
ATOM 791 N N . THR A 1 105 ? 8.283 -1.507 -20.577 1.00 92.38 105 THR A N 1
ATOM 792 C CA . THR A 1 105 ? 9.706 -1.128 -20.644 1.00 92.38 105 THR A CA 1
ATOM 793 C C . THR A 1 105 ? 10.539 -1.919 -19.624 1.00 92.38 105 THR A C 1
ATOM 795 O O . THR A 1 105 ? 10.000 -2.430 -18.637 1.00 92.38 105 THR A O 1
ATOM 798 N N . PRO A 1 106 ? 11.873 -2.009 -19.795 1.00 92.75 106 PRO A N 1
ATOM 799 C CA . PRO A 1 106 ? 12.747 -2.600 -18.780 1.00 92.75 106 PRO A CA 1
ATOM 800 C C . PRO A 1 106 ? 12.591 -1.953 -17.395 1.00 92.75 106 PRO A C 1
ATOM 802 O O . PRO A 1 106 ? 12.647 -2.661 -16.392 1.00 92.75 106 PRO A O 1
ATOM 805 N N . ALA A 1 107 ? 12.342 -0.638 -17.344 1.00 91.56 107 ALA A N 1
ATOM 806 C CA . ALA A 1 107 ? 12.057 0.086 -16.106 1.00 91.56 107 ALA A CA 1
ATOM 807 C C . ALA A 1 107 ? 10.744 -0.392 -15.462 1.00 91.56 107 ALA A C 1
ATOM 809 O O . ALA A 1 107 ? 10.749 -0.758 -14.289 1.00 91.56 107 ALA A O 1
ATOM 810 N N . SER A 1 108 ? 9.656 -0.503 -16.239 1.00 93.56 108 SER A N 1
ATOM 811 C CA . SER A 1 108 ? 8.374 -1.037 -15.755 1.00 93.56 108 SER A CA 1
ATOM 812 C C . SER A 1 108 ? 8.500 -2.479 -15.255 1.00 93.56 108 SER A C 1
ATOM 814 O O . SER A 1 108 ? 8.011 -2.793 -14.177 1.00 93.56 108 SER A O 1
ATOM 816 N N . LYS A 1 109 ? 9.197 -3.359 -15.994 1.00 94.44 109 LYS A N 1
ATOM 817 C CA . LYS A 1 109 ? 9.416 -4.763 -15.584 1.00 94.44 109 LYS A CA 1
ATOM 818 C C . LYS A 1 109 ? 10.179 -4.862 -14.268 1.00 94.44 109 LYS A C 1
ATOM 820 O O . LYS A 1 109 ? 9.826 -5.672 -13.416 1.00 94.44 109 LYS A O 1
ATOM 825 N N . LYS A 1 110 ? 11.227 -4.049 -14.117 1.00 93.94 110 LYS A N 1
ATOM 826 C CA . LYS A 1 110 ? 12.024 -4.003 -12.893 1.00 93.94 110 LYS A CA 1
ATOM 827 C C . LYS A 1 110 ? 11.171 -3.543 -11.714 1.00 93.94 110 LYS A C 1
ATOM 829 O O . LYS A 1 110 ? 11.136 -4.240 -10.709 1.00 93.94 110 LYS A O 1
ATOM 834 N N . MET A 1 111 ? 10.454 -2.430 -11.873 1.00 94.62 111 MET A N 1
ATOM 835 C CA . MET A 1 111 ? 9.589 -1.890 -10.828 1.00 94.62 111 MET A CA 1
ATOM 836 C C . MET A 1 111 ? 8.508 -2.889 -10.414 1.00 94.62 111 MET A C 1
ATOM 838 O O . MET A 1 111 ? 8.370 -3.147 -9.225 1.00 94.62 111 MET A O 1
ATOM 842 N N . ILE A 1 112 ? 7.816 -3.513 -11.377 1.00 95.81 112 ILE A N 1
ATOM 843 C CA . ILE A 1 112 ? 6.826 -4.569 -11.112 1.00 95.81 112 ILE A CA 1
ATOM 844 C C . ILE A 1 112 ? 7.436 -5.672 -10.243 1.00 95.81 112 ILE A C 1
ATOM 846 O O . ILE A 1 112 ? 6.892 -5.979 -9.190 1.00 95.81 112 ILE A O 1
ATOM 850 N N . GLY A 1 113 ? 8.603 -6.207 -10.616 1.00 95.38 113 GLY A N 1
ATOM 851 C CA . GLY A 1 113 ? 9.258 -7.261 -9.836 1.00 95.38 113 GLY A CA 1
ATOM 852 C C . GLY A 1 113 ? 9.658 -6.845 -8.414 1.00 95.38 113 GLY A C 1
ATOM 853 O O . GLY A 1 113 ? 9.777 -7.703 -7.545 1.00 95.38 113 GLY A O 1
ATOM 854 N N . GLN A 1 114 ? 9.862 -5.549 -8.162 1.00 95.06 114 GLN A N 1
ATOM 855 C CA . GLN A 1 114 ? 10.201 -5.026 -6.836 1.00 95.06 114 GLN A CA 1
ATOM 856 C C . GLN A 1 114 ? 8.968 -4.786 -5.965 1.00 95.06 114 GLN A C 1
ATOM 858 O O . GLN A 1 114 ? 9.001 -5.095 -4.778 1.00 95.06 114 GLN A O 1
ATOM 863 N N . ILE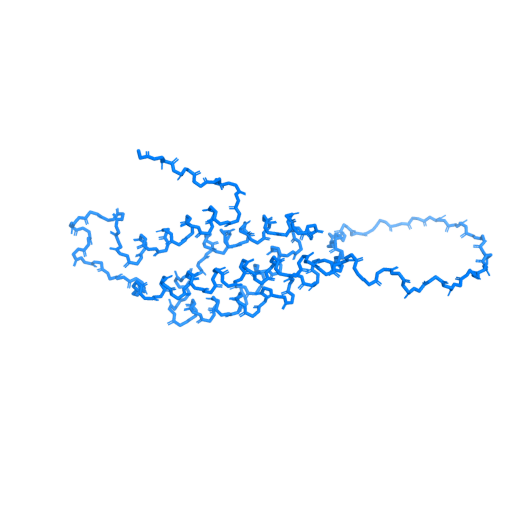 A 1 115 ? 7.888 -4.250 -6.539 1.00 95.88 115 ILE A N 1
ATOM 864 C CA . ILE A 1 115 ? 6.671 -3.929 -5.780 1.00 95.88 115 ILE A CA 1
ATOM 865 C C . ILE A 1 115 ? 5.753 -5.141 -5.603 1.00 95.88 115 ILE A C 1
ATOM 867 O O . ILE A 1 115 ? 5.043 -5.213 -4.606 1.00 95.88 115 ILE A O 1
ATOM 871 N N . GLN A 1 116 ? 5.793 -6.111 -6.524 1.00 97.00 116 GLN A N 1
ATOM 872 C CA . GLN A 1 116 ? 4.928 -7.293 -6.522 1.00 97.00 116 GLN A CA 1
ATOM 873 C C . GLN A 1 116 ? 4.825 -8.006 -5.161 1.00 97.00 116 GLN A C 1
ATOM 875 O O . GLN A 1 116 ? 3.699 -8.180 -4.698 1.00 97.00 116 GLN A O 1
ATOM 880 N N . PRO A 1 117 ? 5.923 -8.371 -4.462 1.00 98.00 117 PRO A N 1
ATOM 881 C CA . PRO A 1 117 ? 5.801 -9.055 -3.173 1.00 98.00 117 PRO A CA 1
ATOM 882 C C . PRO A 1 117 ? 5.065 -8.219 -2.116 1.00 98.00 117 PRO A C 1
ATOM 884 O O . PRO A 1 117 ? 4.432 -8.776 -1.224 1.00 98.00 117 PRO A O 1
ATOM 887 N N . HIS A 1 118 ? 5.126 -6.889 -2.200 1.00 98.06 118 HIS A N 1
ATOM 888 C CA . HIS A 1 118 ? 4.440 -5.998 -1.267 1.00 98.06 118 HIS A CA 1
ATOM 889 C C . HIS A 1 118 ? 2.958 -5.835 -1.611 1.00 98.06 118 HIS A C 1
ATOM 891 O O . HIS A 1 118 ? 2.122 -5.825 -0.710 1.00 98.06 118 HIS A O 1
ATOM 897 N N . VAL A 1 119 ? 2.619 -5.774 -2.900 1.00 97.88 119 VAL A N 1
ATOM 898 C CA . VAL A 1 119 ? 1.222 -5.776 -3.361 1.00 97.88 119 VAL A CA 1
ATOM 899 C C . VAL A 1 119 ? 0.537 -7.087 -2.967 1.00 97.88 119 VAL A C 1
ATOM 901 O O . VAL A 1 119 ? -0.560 -7.064 -2.416 1.00 97.88 119 VAL A O 1
ATOM 904 N N . GLU A 1 120 ? 1.214 -8.226 -3.139 1.00 98.12 120 GLU A N 1
ATOM 905 C CA . GLU A 1 120 ? 0.723 -9.535 -2.689 1.00 98.12 120 GLU A CA 1
ATOM 906 C C . GLU A 1 120 ? 0.543 -9.591 -1.161 1.00 98.12 120 GLU A C 1
ATOM 908 O O . GLU A 1 120 ? -0.440 -10.150 -0.676 1.00 98.12 120 GLU A O 1
ATOM 913 N N . GLN A 1 121 ? 1.442 -8.971 -0.385 1.00 98.12 121 GLN A N 1
ATOM 914 C CA . GLN A 1 121 ? 1.293 -8.851 1.072 1.00 98.12 121 GLN A CA 1
ATOM 915 C C . GLN A 1 121 ? 0.087 -7.992 1.476 1.00 98.12 121 GLN A C 1
ATOM 917 O O . GLN A 1 121 ? -0.636 -8.374 2.397 1.00 98.12 121 GLN A O 1
ATOM 922 N N . LEU A 1 122 ? -0.151 -6.858 0.806 1.00 97.56 122 LEU A N 1
ATOM 923 C CA . LEU A 1 122 ? -1.332 -6.019 1.054 1.00 97.56 122 LEU A CA 1
ATOM 924 C C . LEU A 1 122 ? -2.624 -6.752 0.685 1.00 97.56 122 LEU A C 1
ATOM 926 O O . LEU A 1 122 ? -3.578 -6.729 1.460 1.00 97.56 122 LEU A O 1
ATOM 930 N N . LYS A 1 123 ? -2.640 -7.463 -0.448 1.00 97.19 123 LYS A N 1
ATOM 931 C CA . LYS A 1 123 ? -3.765 -8.315 -0.846 1.00 97.19 123 LYS A CA 1
ATOM 932 C C . LYS A 1 123 ? -4.039 -9.393 0.193 1.00 97.19 123 LYS A C 1
ATOM 934 O O . LYS A 1 123 ? -5.161 -9.518 0.664 1.00 97.19 123 LYS A O 1
ATOM 939 N N . GLN A 1 124 ? -3.007 -10.119 0.618 1.00 97.88 124 GLN A N 1
ATOM 940 C CA . GLN A 1 124 ? -3.147 -11.157 1.634 1.00 97.88 124 GLN A CA 1
ATOM 941 C C . GLN A 1 124 ? -3.674 -10.592 2.961 1.00 97.88 124 GLN A C 1
ATOM 943 O O . GLN A 1 124 ? -4.479 -11.244 3.628 1.00 97.88 124 GLN A O 1
ATOM 948 N N . LEU A 1 125 ? -3.224 -9.397 3.352 1.00 97.81 125 LEU A N 1
ATOM 949 C CA . LEU A 1 125 ? -3.745 -8.693 4.519 1.00 97.81 125 LEU A CA 1
ATOM 950 C C . LEU A 1 125 ? -5.233 -8.359 4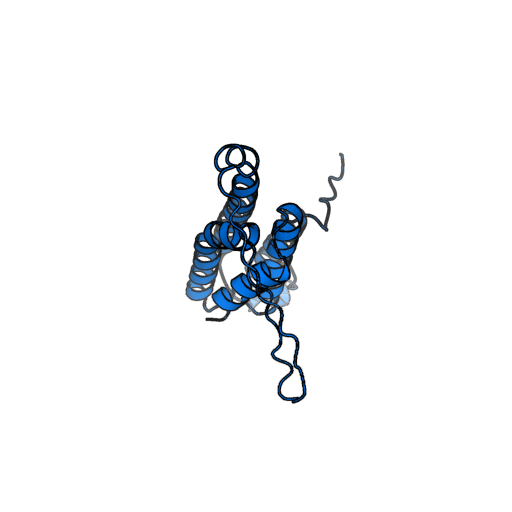.335 1.00 97.81 125 LEU A C 1
ATOM 952 O O . LEU A 1 125 ? -6.024 -8.612 5.238 1.00 97.81 125 LEU A O 1
ATOM 956 N N . SER A 1 126 ? -5.631 -7.867 3.161 1.00 96.94 126 SER A N 1
ATOM 957 C CA . SER A 1 126 ? -7.037 -7.613 2.833 1.00 96.94 126 SER A CA 1
ATOM 958 C C . SER A 1 126 ? -7.885 -8.888 2.878 1.00 96.94 126 SER A C 1
ATOM 960 O O . SER A 1 126 ? -8.915 -8.916 3.550 1.00 96.94 126 SER A O 1
ATOM 962 N N . ASP A 1 127 ? -7.423 -9.981 2.268 1.00 97.12 127 ASP A N 1
ATOM 963 C CA . ASP A 1 127 ? -8.120 -11.273 2.233 1.00 97.12 127 ASP A CA 1
ATOM 964 C C . ASP A 1 127 ? -8.355 -11.840 3.648 1.00 97.12 127 ASP A C 1
ATOM 966 O O . ASP A 1 127 ? -9.420 -12.389 3.944 1.00 97.12 127 ASP A O 1
ATOM 970 N N . GLN A 1 128 ? -7.395 -11.661 4.565 1.00 97.44 128 GLN A N 1
ATOM 971 C CA . GLN A 1 128 ? -7.545 -12.033 5.982 1.00 97.44 128 GLN A CA 1
ATOM 972 C C . GLN A 1 128 ? -8.643 -11.234 6.700 1.00 97.44 128 GLN A C 1
ATOM 974 O O . GLN A 1 128 ? -9.194 -11.702 7.699 1.00 97.44 128 GLN A O 1
ATOM 979 N N . HIS A 1 129 ? -8.975 -10.057 6.175 1.00 96.31 129 HIS A N 1
ATOM 980 C CA . HIS A 1 129 ? -9.984 -9.136 6.682 1.00 96.31 129 HIS A CA 1
ATOM 981 C C . HIS A 1 129 ? -11.173 -8.995 5.721 1.00 96.31 129 HIS A C 1
ATOM 983 O O . HIS A 1 129 ? -11.800 -7.942 5.653 1.00 96.31 129 HIS A O 1
ATOM 989 N N . LEU A 1 130 ? -11.514 -10.081 5.013 1.00 94.62 130 LEU A N 1
ATOM 990 C CA . LEU A 1 130 ? -12.698 -10.181 4.148 1.00 94.62 130 LEU A CA 1
ATOM 991 C C . LEU A 1 130 ? -12.732 -9.140 3.015 1.00 94.62 130 LEU A C 1
ATOM 993 O O . LEU A 1 130 ? -13.810 -8.711 2.611 1.00 94.62 130 LEU A O 1
ATOM 997 N N . GLY A 1 131 ? -11.565 -8.726 2.522 1.00 94.38 131 GLY A N 1
ATOM 998 C CA . GLY A 1 131 ? -11.440 -7.725 1.463 1.00 94.38 131 GLY A CA 1
ATOM 999 C C . GLY A 1 131 ? -11.555 -6.278 1.948 1.00 94.38 131 GLY A C 1
ATOM 1000 O O . GLY A 1 131 ? -11.436 -5.365 1.146 1.00 94.38 131 GLY A O 1
ATOM 1001 N N . ALA A 1 132 ? -11.757 -6.038 3.247 1.00 94.75 132 ALA A N 1
ATOM 1002 C CA . ALA A 1 132 ? -12.097 -4.705 3.742 1.00 94.75 132 ALA A CA 1
ATOM 1003 C C . ALA A 1 132 ? -10.943 -3.686 3.702 1.00 94.75 132 ALA A C 1
ATOM 1005 O O . ALA A 1 132 ? -11.195 -2.498 3.855 1.00 94.75 132 ALA A O 1
ATOM 1006 N N . VAL A 1 133 ? -9.687 -4.129 3.560 1.00 96.62 133 VAL A N 1
ATOM 1007 C CA . VAL A 1 133 ? -8.512 -3.230 3.541 1.00 96.62 133 VAL A CA 1
ATOM 1008 C C . VAL A 1 133 ? -8.232 -2.691 2.136 1.00 96.62 133 VAL A C 1
ATOM 1010 O O . VAL A 1 133 ? -7.682 -1.606 2.000 1.00 96.62 133 VAL A O 1
ATOM 1013 N N . LEU A 1 134 ? -8.563 -3.468 1.105 1.00 97.00 134 LEU A N 1
ATOM 1014 C CA . LEU A 1 134 ? -8.399 -3.120 -0.304 1.00 97.00 134 LEU A CA 1
ATOM 1015 C C . LEU A 1 134 ? -9.739 -3.324 -1.019 1.00 97.00 134 LEU A C 1
ATOM 1017 O O . LEU A 1 134 ? -9.892 -4.299 -1.757 1.00 97.00 134 LEU A O 1
ATOM 1021 N N . ASP A 1 135 ? -10.703 -2.435 -0.772 1.00 95.50 135 ASP A N 1
ATOM 1022 C CA . ASP A 1 135 ? -11.909 -2.347 -1.599 1.00 95.50 135 ASP A CA 1
ATOM 1023 C C . ASP A 1 135 ? -11.596 -1.586 -2.906 1.00 95.50 135 ASP A C 1
ATOM 1025 O O . ASP A 1 135 ? -10.445 -1.239 -3.185 1.00 95.50 135 ASP A O 1
ATOM 1029 N N . VAL A 1 136 ? -12.601 -1.336 -3.748 1.00 95.62 136 VAL A N 1
ATOM 1030 C CA . VAL A 1 136 ? 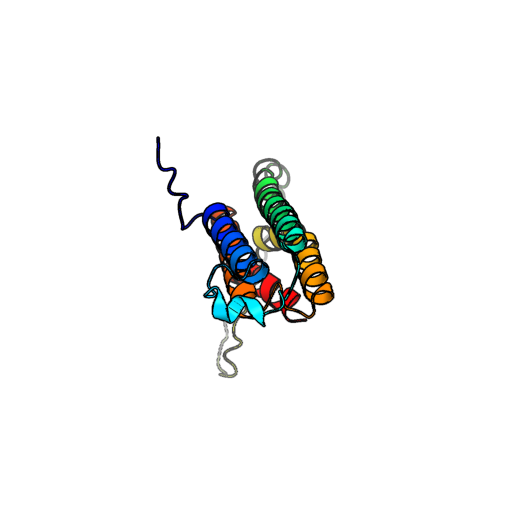-12.404 -0.714 -5.063 1.00 95.62 136 VAL A CA 1
ATOM 1031 C C . VAL A 1 136 ? -11.766 0.673 -4.950 1.00 95.62 136 VAL A C 1
ATOM 1033 O O . VAL A 1 136 ? -10.868 0.992 -5.726 1.00 95.62 136 VAL A O 1
ATOM 1036 N N . GLU A 1 137 ? -12.174 1.465 -3.953 1.00 95.50 137 GLU A N 1
ATOM 1037 C CA . GLU A 1 137 ? -11.640 2.811 -3.718 1.00 95.50 137 GLU A CA 1
ATOM 1038 C C . GLU A 1 137 ? -10.174 2.750 -3.257 1.00 95.50 137 GLU A C 1
ATOM 1040 O O . GLU A 1 137 ? -9.316 3.428 -3.825 1.00 95.50 137 GLU A O 1
ATOM 1045 N N . GLU A 1 138 ? -9.847 1.867 -2.308 1.00 97.69 138 GLU A N 1
ATOM 1046 C CA . GLU A 1 138 ? -8.472 1.690 -1.830 1.00 97.69 138 GLU A CA 1
ATOM 1047 C C . GLU A 1 138 ? -7.530 1.121 -2.902 1.00 97.69 138 GLU A C 1
ATOM 1049 O O . GLU A 1 138 ? -6.344 1.463 -2.929 1.00 97.69 138 GLU A O 1
ATOM 1054 N N . ILE A 1 139 ? -8.033 0.278 -3.809 1.00 97.75 139 ILE A N 1
ATOM 1055 C CA . ILE A 1 139 ? -7.259 -0.199 -4.961 1.00 97.75 139 ILE A CA 1
ATOM 1056 C C . ILE A 1 139 ? -6.946 0.964 -5.910 1.00 97.75 139 ILE A C 1
ATOM 1058 O O . ILE A 1 139 ? -5.804 1.076 -6.358 1.00 97.75 139 ILE A O 1
ATOM 1062 N N . ASP A 1 140 ? -7.910 1.840 -6.210 1.00 97.69 140 ASP A N 1
ATOM 1063 C CA . ASP A 1 140 ? -7.676 3.037 -7.032 1.00 97.69 140 ASP A CA 1
ATOM 1064 C C . ASP A 1 140 ? -6.626 3.973 -6.401 1.00 97.69 140 ASP A C 1
ATOM 1066 O O . ASP A 1 140 ? -5.724 4.453 -7.094 1.00 97.69 140 ASP A O 1
ATOM 1070 N N . GLU A 1 141 ? -6.678 4.184 -5.083 1.00 96.81 141 GLU A N 1
ATOM 1071 C CA . GLU A 1 141 ? -5.670 4.972 -4.360 1.00 96.81 141 GLU A CA 1
ATOM 1072 C C . GLU A 1 141 ? -4.279 4.321 -4.402 1.00 96.81 141 GLU A C 1
ATOM 1074 O O . GLU A 1 141 ? -3.279 4.991 -4.681 1.00 96.81 141 GLU A O 1
ATOM 1079 N N . LEU A 1 142 ? -4.194 3.003 -4.187 1.00 97.75 142 LEU A N 1
ATOM 1080 C CA . LEU A 1 142 ? -2.938 2.259 -4.292 1.00 97.75 142 LEU A CA 1
ATOM 1081 C C . LEU A 1 142 ? -2.345 2.357 -5.704 1.00 97.75 142 LEU A C 1
ATOM 1083 O O . LEU A 1 142 ? -1.138 2.570 -5.849 1.00 97.75 142 LEU A O 1
ATOM 1087 N N . VAL A 1 143 ? -3.185 2.236 -6.737 1.00 97.88 143 VAL A N 1
ATOM 1088 C CA . VAL A 1 143 ? -2.798 2.417 -8.143 1.00 97.88 143 VAL A CA 1
ATOM 1089 C C . VAL A 1 143 ? -2.227 3.816 -8.361 1.00 97.88 143 VAL A C 1
ATOM 1091 O O . VAL A 1 143 ? -1.150 3.945 -8.939 1.00 97.88 143 VAL A O 1
ATOM 1094 N N . GLN A 1 144 ? -2.874 4.854 -7.836 1.00 96.81 144 GLN A N 1
ATOM 1095 C CA . GLN A 1 144 ? -2.378 6.222 -7.955 1.00 96.81 144 GLN A CA 1
ATOM 1096 C C . GLN A 1 144 ? -0.999 6.401 -7.297 1.00 96.81 144 GLN A C 1
ATOM 1098 O O . GLN A 1 144 ? -0.114 7.029 -7.882 1.00 96.81 144 GLN A O 1
ATOM 1103 N N . ILE A 1 145 ? -0.779 5.820 -6.111 1.00 97.25 145 ILE A N 1
ATOM 1104 C CA . ILE A 1 145 ? 0.523 5.866 -5.425 1.00 97.25 145 ILE A CA 1
ATOM 1105 C C . ILE A 1 145 ? 1.618 5.245 -6.304 1.00 97.25 145 ILE A C 1
ATOM 1107 O O . ILE A 1 145 ? 2.692 5.833 -6.467 1.00 97.25 145 ILE A O 1
ATOM 1111 N N . VAL A 1 146 ? 1.368 4.067 -6.886 1.00 96.62 146 VAL A N 1
ATOM 1112 C CA . VAL A 1 146 ? 2.372 3.379 -7.715 1.00 96.62 146 VAL A CA 1
ATOM 1113 C C . VAL A 1 146 ? 2.564 4.026 -9.082 1.00 96.62 146 VAL A C 1
ATOM 1115 O O . VAL A 1 146 ? 3.662 3.948 -9.628 1.00 96.62 146 VAL A O 1
ATOM 1118 N N . GLU A 1 147 ? 1.544 4.685 -9.631 1.00 95.69 147 GLU A N 1
ATOM 1119 C CA . GLU A 1 147 ? 1.667 5.466 -10.860 1.00 95.69 147 GLU A CA 1
ATOM 1120 C C . GLU A 1 147 ? 2.622 6.642 -10.662 1.00 95.69 147 GLU A C 1
ATOM 1122 O O . GLU A 1 147 ? 3.557 6.787 -11.447 1.00 95.69 147 GLU A O 1
ATOM 1127 N N . VAL A 1 148 ? 2.483 7.391 -9.564 1.00 95.62 148 VAL A N 1
ATOM 1128 C CA . VAL A 1 148 ? 3.419 8.473 -9.219 1.00 95.62 148 VAL A CA 1
ATOM 1129 C C . VAL A 1 148 ? 4.842 7.932 -9.024 1.00 95.62 148 VAL A C 1
ATOM 1131 O O . VAL A 1 148 ? 5.792 8.479 -9.583 1.00 95.62 148 VAL A O 1
ATOM 1134 N N . LEU A 1 149 ? 5.011 6.807 -8.313 1.00 94.38 149 LEU A N 1
ATOM 1135 C CA . LEU A 1 149 ? 6.327 6.158 -8.168 1.00 94.38 149 LEU A CA 1
ATOM 1136 C C . LEU A 1 149 ? 6.928 5.741 -9.515 1.00 94.38 149 LEU A C 1
ATOM 1138 O O . LEU A 1 149 ? 8.142 5.840 -9.716 1.00 94.38 149 LEU A O 1
ATOM 1142 N N . ALA A 1 150 ? 6.089 5.243 -10.424 1.00 94.44 150 ALA A N 1
ATOM 1143 C CA . ALA A 1 150 ? 6.500 4.842 -11.757 1.00 94.44 150 ALA A CA 1
ATOM 1144 C C . ALA A 1 150 ? 6.975 6.040 -12.578 1.00 94.44 150 ALA A C 1
ATOM 1146 O O . ALA A 1 150 ? 8.041 5.950 -13.189 1.00 94.44 150 ALA A O 1
ATOM 1147 N N . GLU A 1 151 ? 6.247 7.156 -12.549 1.00 93.19 151 GLU A N 1
ATOM 1148 C CA . GLU A 1 151 ? 6.645 8.394 -13.226 1.00 93.19 151 GLU A CA 1
ATOM 1149 C C . GLU A 1 151 ? 7.982 8.922 -12.696 1.00 93.19 151 GLU A C 1
ATOM 1151 O O . GLU A 1 151 ? 8.894 9.176 -13.489 1.00 93.19 151 GLU A O 1
ATOM 1156 N N . ASP A 1 152 ? 8.146 8.978 -11.371 1.00 91.31 152 ASP A N 1
ATOM 1157 C CA . ASP A 1 152 ? 9.398 9.387 -10.722 1.00 91.31 152 ASP A CA 1
ATOM 1158 C C . ASP A 1 152 ? 10.579 8.478 -11.112 1.00 91.31 152 ASP A C 1
ATOM 1160 O O . ASP A 1 152 ? 11.723 8.924 -11.224 1.00 91.31 152 ASP A O 1
ATOM 1164 N N . GLY A 1 153 ? 10.302 7.195 -11.364 1.00 88.19 153 GLY A N 1
ATOM 1165 C CA . GLY A 1 153 ? 11.284 6.192 -11.778 1.00 88.19 153 GLY A CA 1
ATOM 1166 C C . GLY A 1 153 ? 11.520 6.052 -13.272 1.00 88.19 153 GLY A C 1
ATOM 1167 O O . GLY A 1 153 ? 12.298 5.183 -13.675 1.00 88.19 153 GLY A O 1
ATOM 1168 N N . GLY A 1 154 ? 10.837 6.840 -14.106 1.00 90.69 154 GLY A N 1
ATOM 1169 C CA . GLY A 1 154 ? 10.879 6.694 -15.563 1.00 90.69 154 GLY A CA 1
ATOM 1170 C C . GLY A 1 154 ? 10.274 5.378 -16.080 1.00 90.69 154 GLY A C 1
ATOM 1171 O O . GLY A 1 154 ? 10.587 4.943 -17.193 1.00 90.69 154 GLY A O 1
ATOM 1172 N N . ALA A 1 155 ? 9.434 4.720 -15.281 1.00 94.00 155 ALA A N 1
ATOM 1173 C CA . ALA A 1 155 ? 8.613 3.587 -15.685 1.00 94.00 155 ALA A CA 1
ATOM 1174 C C . ALA A 1 155 ? 7.281 4.064 -16.296 1.00 94.00 155 ALA A C 1
ATOM 1176 O O . ALA A 1 155 ? 6.896 5.226 -16.202 1.00 94.00 155 ALA A O 1
ATOM 1177 N N . GLN A 1 156 ? 6.568 3.164 -16.973 1.00 94.31 156 GLN A N 1
ATOM 1178 C CA . GLN A 1 156 ? 5.260 3.485 -17.551 1.00 94.31 156 GLN A CA 1
ATOM 1179 C C . GLN A 1 156 ? 4.174 3.352 -16.478 1.00 94.31 156 GLN A C 1
ATOM 1181 O O . GLN A 1 156 ? 3.786 2.228 -16.153 1.00 94.31 156 G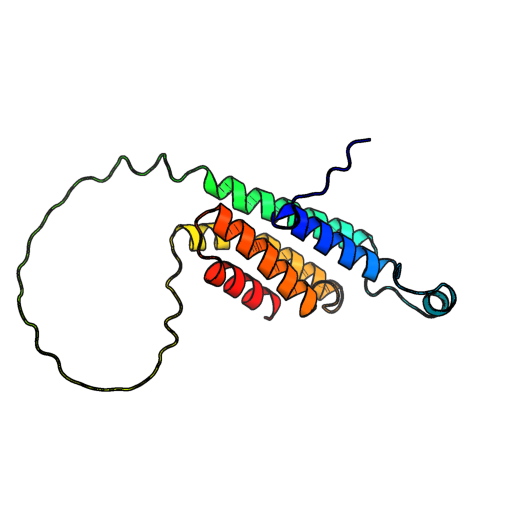LN A O 1
ATOM 1186 N N . ALA A 1 157 ? 3.658 4.483 -15.992 1.00 94.62 157 ALA A N 1
ATOM 1187 C CA . ALA A 1 157 ? 2.604 4.555 -14.976 1.00 94.62 157 ALA A CA 1
ATOM 1188 C C . ALA A 1 157 ? 1.444 3.588 -15.250 1.00 94.62 157 ALA A C 1
ATOM 1190 O O . ALA A 1 157 ? 1.229 2.657 -14.482 1.00 94.62 157 ALA A O 1
ATOM 1191 N N . SER A 1 158 ? 0.804 3.691 -16.418 1.00 93.56 158 SER A N 1
ATOM 1192 C CA . SER A 1 158 ? -0.361 2.864 -16.767 1.00 93.56 158 SER A CA 1
ATOM 1193 C C . SER A 1 158 ? -0.070 1.356 -16.825 1.00 93.56 158 SER A C 1
ATOM 1195 O O . SER A 1 158 ? -0.969 0.540 -16.640 1.00 93.56 158 SER A O 1
ATOM 1197 N N . VAL A 1 159 ? 1.179 0.956 -17.091 1.00 95.56 159 VAL A N 1
ATOM 1198 C CA . VAL A 1 159 ? 1.575 -0.462 -17.119 1.00 95.56 159 VAL A CA 1
ATOM 1199 C C . VAL A 1 159 ? 1.770 -0.998 -15.706 1.00 95.56 159 VAL A C 1
ATOM 1201 O O . VAL A 1 159 ? 1.316 -2.102 -15.409 1.00 95.56 159 VAL A O 1
ATOM 1204 N N . VAL A 1 160 ? 2.438 -0.224 -14.848 1.00 95.75 160 VAL A N 1
ATOM 1205 C CA . VAL A 1 160 ? 2.672 -0.588 -13.445 1.00 95.75 160 VAL A CA 1
ATOM 1206 C C . VAL A 1 160 ? 1.353 -0.553 -12.671 1.00 95.75 160 VAL A C 1
ATOM 1208 O O . VAL A 1 160 ? 0.995 -1.556 -12.060 1.00 95.75 160 VAL A O 1
ATOM 1211 N N . GLY A 1 161 ? 0.583 0.532 -12.780 1.00 96.38 161 GLY A N 1
ATOM 1212 C CA . GLY A 1 161 ? -0.737 0.677 -12.161 1.00 96.38 161 GLY A CA 1
ATOM 1213 C C . GLY A 1 161 ? -1.717 -0.407 -12.611 1.00 96.38 161 GLY A C 1
ATOM 1214 O O . GLY A 1 161 ? -2.321 -1.084 -11.782 1.00 96.38 161 GLY A O 1
ATOM 1215 N N . GLY A 1 162 ? -1.790 -0.678 -13.919 1.00 96.25 162 GLY A N 1
ATOM 1216 C CA . GLY A 1 162 ? -2.619 -1.763 -14.448 1.00 96.25 162 GLY A CA 1
ATOM 1217 C C . GLY A 1 162 ? -2.207 -3.156 -13.955 1.00 96.25 162 GLY A C 1
ATOM 1218 O O . GLY A 1 162 ? -3.061 -4.026 -13.812 1.00 96.25 162 GLY A O 1
ATOM 1219 N N . HIS A 1 163 ? -0.918 -3.389 -13.680 1.00 96.25 163 HIS A N 1
ATOM 1220 C CA . HIS A 1 163 ? -0.465 -4.638 -13.065 1.00 96.25 163 HIS A CA 1
ATOM 1221 C C . HIS A 1 163 ? -0.887 -4.736 -11.595 1.00 96.25 163 HIS A C 1
ATOM 1223 O O . HIS A 1 163 ? -1.410 -5.771 -11.198 1.00 96.25 163 HIS A O 1
ATOM 1229 N N . VAL A 1 164 ? -0.700 -3.671 -10.807 1.00 97.12 164 VAL A N 1
ATOM 1230 C CA . VAL A 1 164 ? -1.097 -3.642 -9.389 1.00 97.12 164 VAL A CA 1
ATOM 1231 C C . VAL A 1 164 ? -2.595 -3.879 -9.230 1.00 97.12 164 VAL A C 1
ATOM 1233 O O . VAL A 1 164 ? -2.981 -4.757 -8.465 1.00 97.12 164 VAL A O 1
ATOM 1236 N N . ARG A 1 165 ? -3.426 -3.191 -10.024 1.00 97.44 165 ARG A N 1
ATOM 1237 C CA . ARG A 1 165 ? -4.875 -3.430 -10.063 1.00 97.44 165 ARG A CA 1
ATOM 1238 C C . ARG A 1 165 ? -5.199 -4.901 -10.338 1.00 97.44 165 ARG A C 1
ATOM 1240 O O . ARG A 1 165 ? -5.921 -5.513 -9.562 1.00 97.44 165 ARG A O 1
ATOM 1247 N N . ALA A 1 166 ? -4.610 -5.478 -11.386 1.00 95.94 166 ALA A N 1
ATOM 1248 C CA . ALA A 1 166 ? -4.869 -6.869 -11.753 1.00 95.94 166 ALA A CA 1
ATOM 1249 C C . ALA A 1 166 ? -4.491 -7.868 -10.646 1.00 95.94 166 ALA A C 1
ATOM 1251 O O . ALA A 1 166 ? -5.149 -8.889 -10.515 1.00 95.94 166 ALA A O 1
ATOM 1252 N N . VAL A 1 167 ? -3.449 -7.588 -9.854 1.00 96.44 167 VAL A N 1
ATOM 1253 C CA . VAL A 1 167 ? -3.078 -8.431 -8.705 1.00 96.44 167 VAL A CA 1
ATOM 1254 C C . VAL A 1 167 ? -4.089 -8.295 -7.566 1.00 96.44 167 VAL A C 1
ATOM 1256 O O . VAL A 1 167 ? -4.401 -9.286 -6.915 1.00 96.44 167 VAL A O 1
ATOM 1259 N N . CYS A 1 168 ? -4.595 -7.090 -7.301 1.00 94.62 168 CYS A N 1
ATOM 1260 C CA . CYS A 1 168 ? -5.558 -6.860 -6.223 1.00 94.62 168 CYS A CA 1
ATOM 1261 C C . CYS A 1 168 ? -6.958 -7.418 -6.528 1.00 94.62 168 CYS A C 1
ATOM 1263 O O . CYS A 1 168 ? -7.655 -7.798 -5.592 1.00 94.62 168 CYS A O 1
ATOM 1265 N N . GLU A 1 169 ? -7.355 -7.474 -7.802 1.00 93.31 169 GLU A N 1
ATOM 1266 C CA . GLU A 1 169 ? -8.679 -7.947 -8.241 1.00 93.31 169 GLU A CA 1
ATOM 1267 C C . GLU A 1 169 ? -8.778 -9.472 -8.475 1.00 93.31 169 GLU A C 1
ATOM 1269 O O . GLU A 1 169 ? -9.885 -9.967 -8.696 1.00 93.31 169 GLU A O 1
ATOM 1274 N N . ASP A 1 170 ? -7.656 -10.205 -8.454 1.00 86.88 170 ASP A N 1
ATOM 1275 C CA . ASP A 1 170 ? -7.599 -11.675 -8.628 1.00 86.88 170 ASP A CA 1
ATOM 1276 C C . ASP A 1 170 ? -8.080 -12.456 -7.388 1.00 86.88 170 ASP A C 1
ATOM 1278 O O . ASP A 1 170 ? -8.863 -13.420 -7.554 1.00 86.88 170 ASP A O 1
#

Foldseek 3Di:
DDPCQDPCLALVVLLVVLLVVLQCQQVVVVDDPVRVVPDDRLDHNVLSVVLSVLSVQLLVQLVVLLPPPPPPPPPDPDDDDDDDDDDDDDDDDDDDPPVCPDDWDPSLVSSLVRNVVSLLVQLVSCVVSVNPSPDPVSLVSVLSSVLNSCVVSVTHSCSNSVSSSVSNVD

Radius of gyration: 22.16 Å; chains: 1; bounding box: 55×37×71 Å

Secondary structure (DSSP, 8-state):
-------TTSHHHHHHHHHHHHHHHHHTTTS-HHHHTT---SS-HHHHHHHHHHHHHHHHHHHHGGGGSSSSTTS-------------------------PPPPPHHHHHHHHHHHHHHHHHHHHHHHTTTTTS-HHHHHHHHHHHHHHHHHTTS-HHHHHHHHHHHHH-